Protein AF-A0A1V3BVF9-F1 (afdb_monomer_lite)

Sequence (163 aa):
MIYAALLSGHWVGDHWAQTDHQATTKGERTRTGRQVCAAHVATLTLCQMVALALVVVSEGGFAPVQAALGLAVNAATHYWADRRRTLEGLAHLLGKHGYYTRGGAPHLDLAWHMGWMLPAALIISADLVPALALSGLCLVLLLLADQLSRLGWNEARRSTVRS

Foldseek 3Di:
DLLVLLVQLQCCLPPPVDDPCLVVQCQDPDPRVLVSLLVSLVSSLVSSVVSVVVCCVVPNDFDVVLLVLLSVLLSVQLSQVSNVLLLLLLCLLVVNNVVCVVPCVVVSSVVSSSVSSVLSSVSRVDDPVVNVVSSVVSVVVSVVSSVSSVVSVVVVVVVVVVD

Radius of gyration: 16.75 Å; chains: 1; bounding box: 49×28×47 Å

Organism: NCBI:txid501010

Secondary structure (DSSP, 8-state):
-HHHHHHHHHHHIIIIIS-HHHHHHTT-SSHHHHHHHHHHHHHHHHHHHHHHHHHHHHH----HHHHHHHHHHHHHHHHHHHTSHHHHHHHHHTT-HHHIIIIIHHHHHHHHHHHHHHHHHHHHHS-HHHHHHHHHHHHHHHHHHHHHHHHHHHHHHHHHHH-

pLDDT: mean 96.84, std 4.98, range [60.5, 98.88]

Structure (mmCIF, N/CA/C/O backbone):
data_AF-A0A1V3BVF9-F1
#
_entry.id   AF-A0A1V3BVF9-F1
#
loop_
_atom_site.group_PDB
_atom_site.id
_atom_site.type_symbol
_atom_site.label_atom_id
_atom_site.label_alt_id
_atom_site.label_comp_id
_atom_site.label_asym_id
_atom_site.label_entity_id
_atom_site.label_seq_id
_atom_site.pdbx_PDB_ins_code
_atom_site.Cartn_x
_atom_site.Cartn_y
_atom_site.Cartn_z
_atom_site.occupancy
_atom_site.B_iso_or_equiv
_atom_site.auth_seq_id
_atom_site.auth_comp_id
_atom_site.auth_asym_id
_atom_site.auth_atom_id
_atom_site.pdbx_PDB_model_num
ATOM 1 N N . MET A 1 1 ? 10.048 -13.035 -10.451 1.00 91.75 1 MET A N 1
ATOM 2 C CA . MET A 1 1 ? 10.618 -12.505 -9.192 1.00 91.75 1 MET A CA 1
ATOM 3 C C . MET A 1 1 ? 9.974 -11.218 -8.666 1.00 91.75 1 MET A C 1
ATOM 5 O O . MET A 1 1 ? 10.166 -10.905 -7.498 1.00 91.75 1 MET A O 1
ATOM 9 N N . ILE A 1 2 ? 9.136 -10.518 -9.442 1.00 97.88 2 ILE A N 1
ATOM 10 C CA . ILE A 1 2 ? 8.507 -9.244 -9.032 1.00 97.88 2 ILE A CA 1
ATOM 11 C C . ILE A 1 2 ? 7.738 -9.335 -7.701 1.00 97.88 2 ILE A C 1
ATOM 13 O O . ILE A 1 2 ? 7.994 -8.532 -6.812 1.00 97.88 2 ILE A O 1
ATOM 17 N N . TYR A 1 3 ? 6.848 -10.320 -7.511 1.00 98.38 3 TYR A N 1
ATOM 18 C CA . TYR A 1 3 ? 6.115 -10.465 -6.240 1.00 98.38 3 TYR A CA 1
ATOM 19 C C . TYR A 1 3 ? 7.053 -10.684 -5.044 1.00 98.38 3 TYR A C 1
ATOM 21 O O . TYR A 1 3 ? 6.872 -10.066 -4.000 1.00 98.38 3 TYR A O 1
ATOM 29 N N . ALA A 1 4 ? 8.082 -11.523 -5.208 1.00 98.31 4 ALA A N 1
ATOM 30 C CA . ALA A 1 4 ? 9.077 -11.756 -4.166 1.00 98.31 4 ALA A CA 1
ATOM 31 C C . ALA A 1 4 ? 9.843 -10.467 -3.831 1.00 98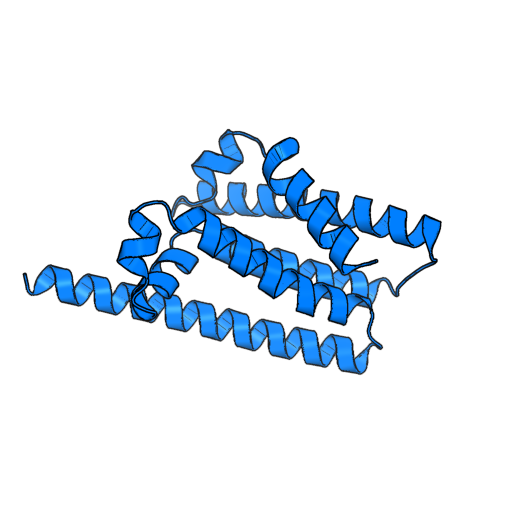.31 4 ALA A C 1
ATOM 33 O O . ALA A 1 4 ? 10.013 -10.159 -2.659 1.00 98.31 4 ALA A O 1
ATOM 34 N N . ALA A 1 5 ? 10.218 -9.669 -4.835 1.00 98.44 5 ALA A N 1
ATOM 35 C CA . ALA A 1 5 ? 10.853 -8.370 -4.626 1.00 98.44 5 ALA A CA 1
ATOM 36 C C . ALA A 1 5 ? 9.933 -7.371 -3.907 1.00 98.44 5 ALA A C 1
ATOM 38 O O . ALA A 1 5 ? 10.369 -6.721 -2.957 1.00 98.44 5 ALA A O 1
ATOM 39 N N . LEU A 1 6 ? 8.656 -7.282 -4.300 1.00 98.75 6 LEU A N 1
ATOM 40 C CA . LEU A 1 6 ? 7.668 -6.451 -3.605 1.00 98.75 6 LEU A CA 1
ATOM 41 C C . LEU A 1 6 ? 7.498 -6.885 -2.145 1.00 98.75 6 LEU A C 1
ATOM 43 O O . LEU A 1 6 ? 7.477 -6.025 -1.265 1.00 98.75 6 LEU A O 1
ATOM 47 N N . LEU A 1 7 ? 7.430 -8.194 -1.888 1.00 98.56 7 LEU A N 1
ATOM 48 C CA . LEU A 1 7 ? 7.298 -8.767 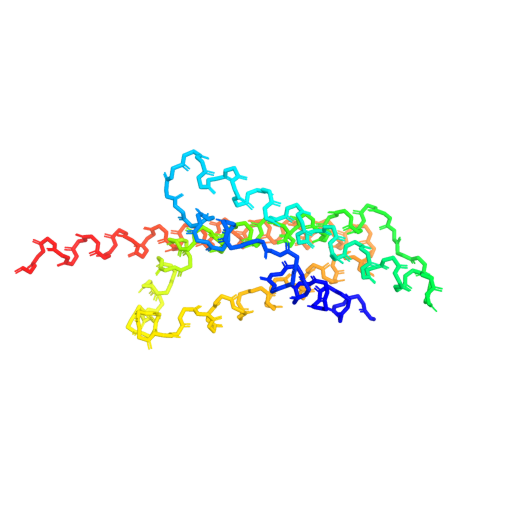-0.549 1.00 98.56 7 LEU A CA 1
ATOM 49 C C . LEU A 1 7 ? 8.546 -8.511 0.304 1.00 98.56 7 LEU A C 1
ATOM 51 O O . LEU A 1 7 ? 8.429 -8.065 1.442 1.00 98.56 7 LEU A O 1
ATOM 55 N N . SER A 1 8 ? 9.745 -8.742 -0.230 1.00 98.56 8 SER A N 1
ATOM 56 C CA . SER A 1 8 ? 10.999 -8.448 0.470 1.00 98.56 8 SER A CA 1
ATOM 57 C C . SER A 1 8 ? 11.133 -6.955 0.772 1.00 98.56 8 SER A C 1
ATOM 59 O O . SER A 1 8 ? 11.428 -6.586 1.907 1.00 98.56 8 SER A O 1
ATOM 61 N N . GLY A 1 9 ? 10.856 -6.095 -0.212 1.00 98.69 9 GLY A N 1
ATOM 62 C CA . GLY A 1 9 ? 10.852 -4.643 -0.036 1.00 98.69 9 GLY A CA 1
ATOM 63 C C . GLY A 1 9 ? 9.824 -4.182 0.998 1.00 98.69 9 GLY A C 1
ATOM 64 O O . GLY A 1 9 ? 10.128 -3.300 1.794 1.00 98.69 9 GLY A O 1
ATOM 65 N N . HIS A 1 10 ? 8.652 -4.820 1.047 1.00 98.56 10 HIS A N 1
ATOM 66 C CA . HIS A 1 10 ? 7.632 -4.570 2.063 1.00 98.56 10 HIS A CA 1
ATOM 67 C C . HIS A 1 10 ? 8.139 -4.895 3.472 1.00 98.56 10 HIS A C 1
ATOM 69 O O . HIS A 1 10 ? 8.064 -4.049 4.355 1.00 98.56 10 HIS A O 1
ATOM 75 N N . TRP A 1 11 ? 8.696 -6.092 3.694 1.00 98.38 11 TRP A N 1
ATOM 76 C CA . TRP A 1 11 ? 9.225 -6.482 5.009 1.00 98.38 11 TRP A CA 1
ATOM 77 C C . TRP A 1 11 ? 10.350 -5.560 5.486 1.00 98.38 11 TRP A C 1
ATOM 79 O O . TRP A 1 11 ? 10.376 -5.168 6.652 1.00 98.38 11 TRP A O 1
ATOM 89 N N . VAL A 1 12 ? 11.264 -5.179 4.591 1.00 98.56 12 VAL A N 1
ATOM 90 C CA . VAL A 1 12 ? 12.312 -4.201 4.915 1.00 98.56 12 VAL A CA 1
ATOM 91 C C . VAL A 1 12 ? 11.695 -2.836 5.226 1.00 98.56 12 VAL A C 1
ATOM 93 O O . VAL A 1 12 ? 12.064 -2.219 6.224 1.00 98.56 12 VAL A O 1
ATOM 96 N N . GLY A 1 13 ? 10.732 -2.390 4.420 1.00 98.25 13 GLY A N 1
ATOM 97 C CA . GLY A 1 13 ? 10.033 -1.121 4.593 1.00 98.25 13 GLY A CA 1
ATOM 98 C C . GLY A 1 13 ? 9.316 -1.004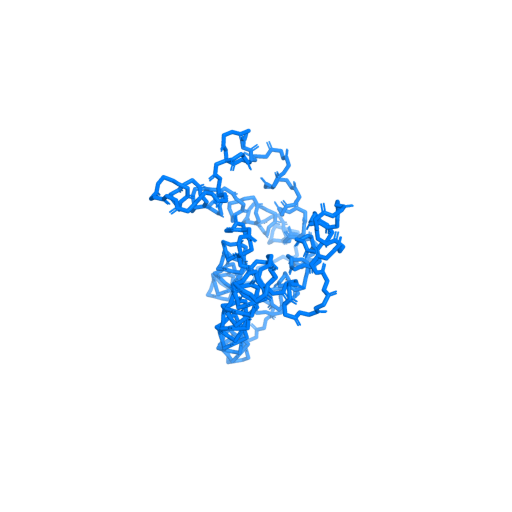 5.936 1.00 98.25 13 GLY A C 1
ATOM 99 O O . GLY A 1 13 ? 9.546 -0.040 6.656 1.00 98.25 13 GLY A O 1
ATOM 100 N N . ASP A 1 14 ? 8.505 -1.996 6.301 1.00 97.06 14 ASP A N 1
ATOM 101 C CA . ASP A 1 14 ? 7.642 -1.959 7.490 1.00 97.06 14 ASP A CA 1
ATOM 102 C C . ASP A 1 14 ? 8.367 -2.245 8.810 1.00 97.06 14 ASP A C 1
ATOM 104 O O . ASP A 1 14 ? 7.914 -1.793 9.864 1.00 97.06 14 ASP A O 1
ATOM 108 N N . HIS A 1 15 ? 9.480 -2.984 8.776 1.00 96.00 15 HIS A N 1
ATOM 109 C CA . HIS A 1 15 ? 10.143 -3.440 10.003 1.00 96.00 15 HIS A CA 1
ATOM 110 C C . HIS A 1 15 ? 11.535 -2.859 10.232 1.00 96.00 15 HIS A C 1
ATOM 112 O O . HIS A 1 15 ? 11.919 -2.681 11.384 1.00 96.00 15 HIS A O 1
ATOM 118 N N . TRP A 1 16 ? 12.294 -2.572 9.172 1.00 98.12 16 TRP A N 1
ATOM 119 C CA . TRP A 1 16 ? 13.667 -2.071 9.301 1.00 98.12 16 TRP A CA 1
ATOM 120 C C . TRP A 1 16 ? 13.782 -0.586 8.969 1.00 98.12 16 TRP A C 1
ATOM 122 O O . TRP A 1 16 ? 14.471 0.146 9.673 1.00 98.12 16 TRP A O 1
ATOM 132 N N . ALA A 1 17 ? 13.125 -0.139 7.899 1.00 98.38 17 ALA A N 1
ATOM 133 C CA . ALA A 1 17 ? 13.183 1.252 7.457 1.00 98.38 17 ALA A CA 1
ATOM 134 C C . ALA A 1 17 ? 12.143 2.142 8.158 1.00 98.38 17 ALA A C 1
ATOM 136 O O . ALA A 1 17 ? 12.361 3.347 8.304 1.00 98.38 17 ALA A O 1
ATOM 137 N N . GLN A 1 18 ? 11.019 1.566 8.593 1.00 97.75 18 GLN A N 1
ATOM 138 C CA . GLN A 1 18 ? 9.997 2.265 9.361 1.00 97.75 18 GLN A CA 1
ATOM 139 C C . GLN A 1 18 ? 10.547 2.689 10.727 1.00 97.75 18 GLN A C 1
ATOM 141 O O . GLN A 1 18 ? 11.065 1.886 11.499 1.00 97.75 18 GLN A O 1
ATOM 146 N N . THR A 1 19 ? 10.366 3.961 11.059 1.00 97.94 19 THR A N 1
ATOM 147 C CA . THR A 1 19 ? 10.701 4.500 12.383 1.00 97.94 19 THR A CA 1
ATOM 148 C C . THR A 1 19 ? 9.611 4.194 13.412 1.00 97.94 19 THR A C 1
ATOM 150 O O . THR A 1 19 ? 8.435 4.041 13.072 1.00 97.94 19 THR A O 1
ATOM 153 N N . ASP A 1 20 ? 9.967 4.205 14.698 1.00 97.56 20 ASP A N 1
ATOM 154 C CA . ASP A 1 20 ? 8.988 4.066 15.786 1.00 97.56 20 ASP A CA 1
ATOM 155 C C . ASP A 1 20 ? 7.902 5.161 15.744 1.00 97.56 20 ASP A C 1
ATOM 157 O O . ASP A 1 20 ? 6.710 4.883 15.889 1.00 97.56 20 ASP A O 1
ATOM 161 N N . HIS A 1 21 ? 8.284 6.401 15.416 1.00 97.62 21 HIS A N 1
ATOM 162 C CA . HIS A 1 21 ? 7.329 7.497 15.239 1.00 97.62 21 HIS A CA 1
ATOM 163 C C . HIS A 1 21 ? 6.306 7.200 14.130 1.00 97.62 21 HIS A C 1
ATOM 165 O O . HIS A 1 21 ? 5.106 7.424 14.312 1.00 97.62 21 HIS A O 1
ATOM 171 N N . GLN A 1 22 ? 6.753 6.651 12.994 1.00 97.44 22 GLN A N 1
ATOM 172 C CA . GLN A 1 22 ? 5.847 6.203 11.934 1.00 97.44 22 GLN A CA 1
ATOM 173 C C . GLN A 1 22 ? 4.930 5.082 12.421 1.00 97.44 22 GLN A C 1
ATOM 175 O O . GLN A 1 22 ? 3.717 5.164 12.221 1.00 97.44 22 GLN A O 1
ATOM 180 N N . ALA A 1 23 ? 5.484 4.082 13.109 1.00 96.44 23 ALA A N 1
ATOM 181 C CA . ALA A 1 23 ? 4.748 2.931 13.624 1.00 96.44 23 ALA A CA 1
ATOM 182 C C . ALA A 1 23 ? 3.595 3.328 14.551 1.00 96.44 23 ALA A C 1
ATOM 184 O O . ALA A 1 23 ? 2.492 2.784 14.464 1.00 96.44 23 ALA A O 1
ATOM 185 N N . THR A 1 24 ? 3.841 4.281 15.442 1.00 97.19 24 THR A N 1
ATOM 186 C CA . THR A 1 24 ? 2.888 4.693 16.476 1.00 97.19 24 THR A CA 1
ATOM 187 C C . THR A 1 24 ? 1.880 5.722 15.963 1.00 97.19 24 THR A C 1
ATOM 189 O O . THR A 1 24 ? 0.703 5.648 16.315 1.00 97.19 24 THR A O 1
ATOM 192 N N . THR A 1 25 ? 2.292 6.610 15.051 1.00 98.06 25 THR A N 1
ATOM 193 C CA . THR A 1 25 ? 1.498 7.790 14.656 1.00 98.06 25 THR A CA 1
ATOM 194 C C . THR A 1 25 ? 0.703 7.590 13.359 1.00 98.06 25 THR A C 1
ATOM 196 O O . THR A 1 25 ? -0.341 8.222 13.164 1.00 98.06 25 THR A O 1
ATOM 199 N N . LYS A 1 26 ? 1.132 6.701 12.443 1.00 97.06 26 LYS A N 1
ATOM 200 C CA . LYS A 1 26 ? 0.516 6.579 11.101 1.00 97.06 26 LYS A CA 1
ATOM 201 C C . LYS A 1 26 ? -0.985 6.269 11.125 1.00 97.06 26 LYS A C 1
ATOM 203 O O . LYS A 1 26 ? -1.702 6.711 10.233 1.00 97.06 26 LYS A O 1
ATOM 208 N N . GLY A 1 27 ? -1.493 5.612 12.168 1.00 97.00 27 GLY A N 1
ATOM 209 C CA . GLY A 1 27 ? -2.919 5.294 12.314 1.00 97.00 27 GLY A CA 1
ATOM 210 C C . GLY A 1 27 ? -3.815 6.443 12.806 1.00 97.00 27 GLY A C 1
ATOM 211 O O . GLY A 1 27 ? -5.040 6.357 12.692 1.00 97.00 27 GLY A O 1
ATOM 212 N N . GLU A 1 28 ? -3.258 7.533 13.342 1.00 97.62 28 GLU A N 1
ATOM 213 C CA . GLU A 1 28 ? -4.040 8.579 14.017 1.00 97.62 28 GLU A CA 1
ATOM 214 C C . GLU A 1 28 ? -4.973 9.353 13.083 1.00 97.62 28 GLU A C 1
ATOM 216 O O . GLU A 1 28 ? -4.570 9.780 12.005 1.00 97.62 28 GLU A O 1
ATOM 221 N N . ARG A 1 29 ? -6.195 9.681 13.523 1.00 95.88 29 ARG A N 1
ATOM 222 C CA . ARG A 1 29 ? -7.201 10.420 12.723 1.00 95.88 29 ARG A CA 1
ATOM 223 C C . ARG A 1 29 ? -6.904 11.926 12.551 1.00 95.88 29 ARG A C 1
ATOM 225 O O . ARG A 1 29 ? -7.794 12.700 12.209 1.00 95.88 29 ARG A O 1
ATOM 232 N N . THR A 1 30 ? -5.659 12.341 12.749 1.00 97.69 30 THR A N 1
ATOM 233 C CA . THR A 1 30 ? -5.181 13.727 12.678 1.00 97.69 30 THR A CA 1
ATOM 234 C C . THR A 1 30 ? -4.590 14.049 11.297 1.00 97.69 30 THR A C 1
ATOM 236 O O . THR A 1 30 ? -4.385 13.167 10.457 1.00 97.69 30 THR A O 1
ATOM 239 N N . ARG A 1 31 ? -4.331 15.337 11.015 1.00 97.69 31 ARG A N 1
ATOM 240 C CA . ARG A 1 31 ? -3.563 15.741 9.819 1.00 97.69 31 ARG A CA 1
ATOM 241 C C . ARG A 1 31 ? -2.138 15.191 9.882 1.00 97.69 31 ARG A C 1
ATOM 243 O O . ARG A 1 31 ? -1.663 14.668 8.879 1.00 97.69 31 ARG A O 1
ATOM 250 N N . THR A 1 32 ? -1.525 15.249 11.061 1.00 97.94 32 THR A N 1
ATOM 251 C CA . THR A 1 32 ? -0.198 14.695 11.342 1.00 97.94 32 THR A CA 1
ATOM 252 C C . THR A 1 32 ? -0.150 13.205 11.033 1.00 97.94 32 THR A C 1
ATOM 254 O O . THR A 1 32 ? 0.662 12.789 10.214 1.00 97.94 32 THR A O 1
ATOM 257 N N . GLY A 1 33 ? -1.094 12.409 11.547 1.00 98.19 33 GLY A N 1
ATOM 258 C CA . GLY A 1 33 ? -1.160 10.977 11.252 1.00 98.19 33 GLY A CA 1
ATOM 259 C C . GLY A 1 33 ? -1.254 10.674 9.755 1.00 98.19 33 GLY A C 1
ATOM 260 O O . GLY A 1 33 ? -0.629 9.728 9.278 1.00 98.19 33 GLY A O 1
ATOM 261 N N . ARG A 1 34 ? -1.985 11.491 8.979 1.00 98.25 34 ARG A N 1
ATOM 262 C CA . ARG A 1 34 ? -2.051 11.361 7.508 1.00 98.25 34 ARG A CA 1
ATOM 263 C C . ARG A 1 34 ? -0.720 11.644 6.823 1.00 98.25 34 ARG A C 1
ATOM 265 O O . ARG A 1 34 ? -0.386 10.928 5.883 1.00 98.25 34 ARG A O 1
ATOM 272 N N . GLN A 1 35 ? 0.009 12.659 7.277 1.00 98.62 35 GLN A N 1
ATOM 273 C CA . GLN A 1 35 ? 1.331 13.007 6.750 1.00 98.62 35 GLN A CA 1
ATOM 274 C C . GLN A 1 35 ? 2.364 11.934 7.096 1.00 98.62 35 GLN A C 1
ATOM 276 O O . GLN A 1 35 ? 3.100 11.498 6.218 1.00 98.62 35 GLN A O 1
ATOM 281 N N . VAL A 1 36 ? 2.362 11.449 8.339 1.00 98.56 36 VAL A N 1
ATOM 282 C CA . VAL A 1 36 ? 3.265 10.384 8.792 1.00 98.56 36 VAL A CA 1
ATOM 283 C C . VAL A 1 36 ? 3.010 9.080 8.034 1.00 98.56 36 VAL A C 1
ATOM 285 O O . VAL A 1 36 ? 3.951 8.425 7.602 1.00 98.56 36 VAL A O 1
ATOM 288 N N . CYS A 1 37 ? 1.745 8.732 7.796 1.00 98.62 37 CYS A N 1
ATOM 289 C CA . CYS A 1 37 ? 1.386 7.578 6.973 1.00 98.62 37 CYS A CA 1
ATOM 290 C C . CYS A 1 37 ? 1.839 7.738 5.513 1.00 98.62 37 CYS A C 1
ATOM 292 O O . CYS A 1 37 ? 2.355 6.793 4.930 1.00 98.62 37 CYS A O 1
ATOM 294 N N . ALA A 1 38 ? 1.720 8.936 4.930 1.00 98.62 38 ALA A N 1
ATOM 295 C CA . ALA A 1 38 ? 2.219 9.188 3.578 1.00 98.62 38 ALA A CA 1
ATOM 296 C C . ALA A 1 38 ? 3.752 9.074 3.507 1.00 98.62 38 ALA A C 1
ATOM 298 O O . ALA A 1 38 ? 4.276 8.472 2.575 1.00 98.62 38 ALA A O 1
ATOM 299 N N . ALA A 1 39 ? 4.463 9.595 4.512 1.00 98.56 39 ALA A N 1
ATOM 300 C CA . ALA A 1 39 ? 5.913 9.454 4.621 1.00 98.56 39 ALA A CA 1
ATOM 301 C C . ALA A 1 39 ? 6.332 7.983 4.767 1.00 98.56 39 ALA A C 1
ATOM 303 O O . ALA A 1 39 ? 7.274 7.551 4.114 1.00 98.56 39 ALA A O 1
ATOM 304 N N . HIS A 1 40 ? 5.606 7.204 5.575 1.00 98.56 40 HIS A N 1
ATOM 305 C CA . HIS A 1 40 ? 5.817 5.759 5.698 1.00 98.56 40 HIS A CA 1
ATOM 306 C C . HIS A 1 40 ? 5.669 5.043 4.354 1.00 98.56 40 HIS A C 1
ATOM 308 O O . HIS A 1 40 ? 6.569 4.328 3.923 1.00 98.56 40 HIS A O 1
ATOM 314 N N . VAL A 1 41 ? 4.565 5.292 3.649 1.00 98.75 41 VAL A N 1
ATOM 315 C CA . VAL A 1 41 ? 4.305 4.679 2.340 1.00 98.75 41 VAL A CA 1
ATOM 316 C C . VAL A 1 41 ? 5.359 5.086 1.308 1.00 98.75 41 VAL A C 1
ATOM 318 O O . VAL A 1 41 ? 5.736 4.263 0.475 1.00 98.75 41 VAL A O 1
ATOM 321 N N . ALA A 1 42 ? 5.888 6.311 1.371 1.00 98.69 42 ALA A N 1
ATOM 322 C CA . ALA A 1 42 ? 7.006 6.728 0.526 1.00 98.69 42 ALA A CA 1
ATOM 323 C C . ALA A 1 42 ? 8.284 5.921 0.825 1.00 98.69 42 ALA A C 1
ATOM 325 O O . ALA A 1 42 ? 8.917 5.428 -0.108 1.00 98.69 42 ALA A O 1
ATOM 326 N N . THR A 1 43 ? 8.629 5.723 2.105 1.00 98.38 43 THR A N 1
ATOM 327 C CA . THR A 1 43 ? 9.755 4.867 2.521 1.00 98.38 43 THR A CA 1
ATOM 328 C C . THR A 1 43 ? 9.569 3.424 2.051 1.00 98.38 43 THR A C 1
ATOM 330 O O . THR A 1 43 ? 10.470 2.863 1.430 1.00 98.38 43 THR A O 1
ATOM 333 N N . LEU A 1 44 ? 8.390 2.837 2.274 1.00 98.50 44 LEU A N 1
ATOM 334 C CA . LEU A 1 44 ? 8.044 1.492 1.806 1.00 98.50 44 LEU A CA 1
ATOM 335 C C . LEU A 1 44 ? 8.196 1.369 0.282 1.00 98.50 44 LEU A C 1
ATOM 337 O O . LEU A 1 44 ? 8.833 0.437 -0.210 1.00 98.50 44 LEU A O 1
ATOM 341 N N . THR A 1 45 ? 7.644 2.330 -0.463 1.00 98.75 45 THR A N 1
ATOM 342 C CA . THR A 1 45 ? 7.715 2.350 -1.930 1.00 98.75 45 THR A CA 1
ATOM 343 C C . THR A 1 45 ? 9.167 2.411 -2.395 1.00 98.75 45 THR A C 1
ATOM 345 O O . THR A 1 45 ? 9.538 1.690 -3.318 1.00 98.75 45 THR A O 1
ATOM 348 N N . LEU A 1 46 ? 10.020 3.198 -1.727 1.00 98.75 46 LEU A N 1
ATOM 349 C CA . LEU A 1 46 ? 11.452 3.248 -2.025 1.00 98.75 46 LEU A CA 1
ATOM 350 C C . LEU A 1 46 ? 12.138 1.895 -1.775 1.00 98.75 46 LEU A C 1
ATOM 352 O O . LEU A 1 46 ? 12.900 1.439 -2.626 1.00 98.75 46 LEU A O 1
ATOM 356 N N . CYS A 1 47 ? 11.842 1.216 -0.662 1.00 98.81 47 CYS A N 1
ATOM 357 C CA . CYS A 1 47 ? 12.364 -0.129 -0.398 1.00 98.81 47 CYS A CA 1
ATOM 358 C C . CYS A 1 47 ? 11.949 -1.129 -1.490 1.00 98.81 47 CYS A C 1
ATOM 360 O O . CYS A 1 47 ? 12.772 -1.920 -1.954 1.00 98.81 47 CYS A O 1
ATOM 362 N N . GLN A 1 48 ? 10.698 -1.066 -1.954 1.00 98.69 48 GLN A N 1
ATOM 363 C CA . GLN A 1 48 ? 10.216 -1.898 -3.059 1.00 98.69 48 GLN A CA 1
ATOM 364 C C . GLN A 1 48 ? 10.867 -1.532 -4.396 1.00 98.69 48 GLN A C 1
ATOM 366 O O . GLN A 1 48 ? 11.225 -2.430 -5.152 1.00 98.69 48 GLN A O 1
ATOM 371 N N . MET A 1 49 ? 11.087 -0.245 -4.681 1.00 98.62 49 MET A N 1
ATOM 372 C CA . MET A 1 49 ? 11.816 0.199 -5.875 1.00 98.62 49 MET A CA 1
ATOM 373 C C . MET A 1 49 ? 13.252 -0.328 -5.894 1.00 98.62 49 MET A C 1
ATOM 375 O O . MET A 1 49 ? 13.707 -0.787 -6.937 1.00 98.62 49 MET A O 1
ATOM 379 N N . VAL A 1 50 ? 13.953 -0.313 -4.755 1.00 98.69 50 VAL A N 1
ATOM 380 C CA . VAL A 1 50 ? 15.303 -0.890 -4.642 1.00 98.69 50 VAL A CA 1
ATOM 381 C C . VAL A 1 50 ? 15.271 -2.397 -4.903 1.00 98.69 50 VAL A C 1
ATOM 383 O O . VAL A 1 50 ? 16.067 -2.893 -5.696 1.00 98.69 50 VAL A O 1
ATOM 386 N N . ALA A 1 51 ? 14.326 -3.129 -4.306 1.00 98.50 51 ALA A N 1
ATOM 387 C CA . ALA A 1 51 ? 14.186 -4.568 -4.542 1.00 98.50 51 ALA A CA 1
ATOM 388 C C . ALA A 1 51 ? 13.860 -4.890 -6.013 1.00 98.50 51 ALA A C 1
ATOM 390 O O . ALA A 1 51 ? 14.424 -5.815 -6.593 1.00 98.50 51 ALA A O 1
ATOM 391 N N . LEU A 1 52 ? 12.987 -4.101 -6.641 1.00 98.44 52 LEU A N 1
ATOM 392 C CA . LEU A 1 52 ? 12.666 -4.214 -8.061 1.00 98.44 52 LEU A CA 1
ATOM 393 C C . LEU A 1 52 ? 13.865 -3.874 -8.956 1.00 98.44 52 LEU A C 1
ATOM 395 O O . LEU A 1 52 ? 14.067 -4.541 -9.965 1.00 98.44 52 LEU A O 1
ATOM 399 N N . ALA A 1 53 ? 14.689 -2.891 -8.589 1.00 98.25 53 ALA A N 1
ATOM 400 C CA . ALA A 1 53 ? 15.911 -2.570 -9.322 1.00 98.25 53 ALA A CA 1
ATOM 401 C C . ALA A 1 53 ? 16.907 -3.741 -9.314 1.00 98.25 53 ALA A C 1
ATOM 403 O O . ALA A 1 53 ? 17.540 -4.003 -10.334 1.00 98.25 53 ALA A O 1
ATOM 404 N N . LEU A 1 54 ? 16.999 -4.496 -8.212 1.00 98.12 54 LEU A N 1
ATOM 405 C CA . LEU A 1 54 ? 17.801 -5.724 -8.169 1.00 98.12 54 LEU A CA 1
ATOM 406 C C . LEU A 1 54 ? 17.276 -6.785 -9.145 1.00 98.12 54 LEU A C 1
ATOM 408 O O . LEU A 1 54 ? 18.080 -7.412 -9.828 1.00 98.12 54 LEU A O 1
ATOM 412 N N . VAL A 1 55 ? 15.950 -6.930 -9.271 1.00 97.88 55 VAL A N 1
ATOM 413 C CA . VAL A 1 55 ? 15.340 -7.800 -10.296 1.00 97.88 55 VAL A CA 1
ATOM 414 C C . VAL A 1 55 ? 15.692 -7.317 -11.703 1.00 97.88 55 VAL A C 1
ATOM 416 O O . VAL A 1 55 ? 16.032 -8.131 -12.554 1.00 97.88 55 VAL A O 1
ATOM 419 N N . VAL A 1 56 ? 15.677 -6.001 -11.950 1.00 97.62 56 VAL A N 1
ATOM 420 C CA . VAL A 1 56 ? 16.077 -5.444 -13.254 1.00 97.62 56 VAL A CA 1
ATOM 421 C C . VAL A 1 56 ? 17.522 -5.791 -13.597 1.00 97.62 56 VAL A C 1
ATOM 423 O O . VAL A 1 56 ? 17.820 -6.148 -14.735 1.00 97.62 56 VAL A O 1
ATOM 426 N N . VAL A 1 57 ? 18.416 -5.715 -12.613 1.00 97.62 57 VAL A N 1
ATOM 427 C CA . VAL A 1 57 ? 19.827 -6.074 -12.782 1.00 97.62 57 VAL A CA 1
ATOM 428 C C . VAL A 1 57 ? 20.008 -7.581 -13.013 1.00 97.62 57 VAL A C 1
ATOM 430 O O . VAL A 1 57 ? 20.888 -7.957 -13.784 1.00 97.62 57 VAL A O 1
ATOM 433 N N . SER A 1 58 ? 19.202 -8.446 -12.384 1.00 97.31 58 SER A N 1
ATOM 434 C CA . SER A 1 58 ? 19.360 -9.907 -12.478 1.00 97.31 58 SER A CA 1
ATOM 435 C C . SER A 1 58 ? 18.655 -10.555 -13.673 1.00 97.31 58 SER A C 1
ATOM 437 O O . SER A 1 58 ? 19.167 -11.522 -14.229 1.00 97.31 58 SER A O 1
ATOM 439 N N . GLU A 1 59 ? 17.474 -10.063 -14.046 1.00 95.31 59 GLU A N 1
ATOM 440 C CA . GLU A 1 59 ? 16.560 -10.701 -15.011 1.00 95.31 59 GLU A CA 1
ATOM 441 C C . GLU A 1 59 ? 16.234 -9.813 -16.219 1.00 95.31 59 GLU A C 1
ATOM 443 O O . GLU A 1 59 ? 15.615 -10.278 -17.176 1.00 95.31 59 GLU A O 1
ATOM 448 N N . GLY A 1 60 ? 16.659 -8.548 -16.202 1.00 92.69 60 GLY A N 1
ATOM 449 C CA . GLY A 1 60 ? 16.291 -7.554 -17.204 1.00 92.69 60 GLY A CA 1
ATOM 450 C C . GLY A 1 60 ? 15.070 -6.720 -16.810 1.00 92.69 60 GLY A C 1
ATOM 451 O O . GLY A 1 60 ? 14.459 -6.887 -15.758 1.00 92.69 60 GLY A O 1
ATOM 452 N N . GLY A 1 61 ? 14.742 -5.743 -17.652 1.00 91.31 61 GLY A N 1
ATOM 453 C CA . GLY A 1 61 ? 13.759 -4.712 -17.329 1.00 91.31 61 GLY A CA 1
ATOM 454 C C . GLY A 1 61 ? 12.298 -5.141 -17.470 1.00 91.31 61 GLY A C 1
ATOM 455 O O . GLY A 1 61 ? 11.938 -5.967 -18.301 1.00 91.31 61 GLY A O 1
ATOM 456 N N . PHE A 1 62 ? 11.442 -4.465 -16.713 1.00 94.56 62 PHE A N 1
ATOM 457 C CA . PHE A 1 62 ? 10.016 -4.303 -17.000 1.00 94.56 62 PHE A CA 1
ATOM 458 C C . PHE A 1 62 ? 9.761 -2.849 -17.416 1.00 94.56 62 PHE A C 1
ATOM 460 O O . PHE A 1 62 ? 10.585 -1.958 -17.193 1.00 94.56 62 PHE A O 1
ATOM 467 N N . ALA A 1 63 ? 8.619 -2.589 -18.042 1.00 96.25 63 ALA A N 1
ATOM 468 C CA . ALA A 1 63 ? 8.315 -1.261 -18.549 1.00 96.25 63 ALA A CA 1
ATOM 469 C C . ALA A 1 63 ? 8.062 -0.252 -17.397 1.00 96.25 63 ALA A C 1
ATOM 471 O O . ALA A 1 63 ? 7.298 -0.551 -16.471 1.00 96.25 63 ALA A O 1
ATOM 472 N N . PRO A 1 64 ? 8.660 0.961 -17.434 1.00 96.81 64 PRO A N 1
ATOM 473 C CA . PRO A 1 64 ? 8.565 1.928 -16.333 1.00 96.81 64 PRO A CA 1
ATOM 474 C C . PRO A 1 64 ? 7.139 2.366 -15.988 1.00 96.81 64 PRO A C 1
ATOM 476 O O . PRO A 1 64 ? 6.833 2.615 -14.825 1.00 96.81 64 PRO A O 1
ATOM 479 N N . VAL A 1 65 ? 6.253 2.443 -16.986 1.00 98.19 65 VAL A N 1
ATOM 480 C CA . VAL A 1 65 ? 4.844 2.810 -16.777 1.00 98.19 65 VAL A CA 1
ATOM 481 C C . VAL A 1 65 ? 4.134 1.745 -15.941 1.00 98.19 65 VAL A C 1
ATOM 483 O O . VAL A 1 65 ? 3.460 2.075 -14.971 1.00 98.19 65 VAL A O 1
ATOM 486 N N . GLN A 1 66 ? 4.333 0.468 -16.257 1.00 98.50 66 GLN A N 1
ATOM 487 C CA . GLN A 1 66 ? 3.768 -0.650 -15.507 1.00 98.50 66 GLN A CA 1
ATOM 488 C C . GLN A 1 66 ? 4.350 -0.746 -14.095 1.00 98.50 66 GLN A C 1
ATOM 490 O O . GLN A 1 66 ? 3.599 -0.974 -13.147 1.00 98.50 66 GLN A O 1
ATOM 495 N N . ALA A 1 67 ? 5.654 -0.486 -13.936 1.00 98.44 67 ALA A N 1
ATOM 496 C CA . ALA A 1 67 ? 6.287 -0.351 -12.623 1.00 98.44 67 ALA A CA 1
ATOM 497 C C . ALA A 1 67 ? 5.597 0.726 -11.774 1.00 98.44 67 ALA A C 1
ATOM 499 O O . ALA A 1 67 ? 5.203 0.468 -10.637 1.00 98.44 67 ALA A O 1
ATOM 500 N N . ALA A 1 68 ? 5.398 1.916 -12.349 1.00 98.69 68 ALA A N 1
ATOM 501 C CA . ALA A 1 68 ? 4.740 3.028 -11.676 1.00 98.69 68 ALA A CA 1
ATOM 502 C C . ALA A 1 68 ? 3.280 2.710 -11.320 1.00 98.69 68 ALA A C 1
ATOM 504 O O . ALA A 1 68 ? 2.858 2.999 -10.203 1.00 98.69 68 ALA A O 1
ATOM 505 N N . LEU A 1 69 ? 2.520 2.077 -12.222 1.00 98.81 69 LEU A N 1
ATOM 506 C CA . LEU A 1 69 ? 1.134 1.668 -11.965 1.00 98.81 69 LEU A CA 1
ATOM 507 C C . LEU A 1 69 ? 1.038 0.645 -10.824 1.00 98.81 69 LEU A C 1
ATOM 509 O O . LEU A 1 69 ? 0.242 0.826 -9.904 1.00 98.81 69 LEU A O 1
ATOM 513 N N . GLY A 1 70 ? 1.867 -0.403 -10.849 1.00 98.81 70 GLY A N 1
ATOM 514 C CA . GLY A 1 70 ? 1.863 -1.434 -9.811 1.00 98.81 70 GLY A CA 1
ATOM 515 C C . GLY A 1 70 ? 2.275 -0.890 -8.443 1.00 98.81 70 GLY A C 1
ATOM 516 O O . GLY A 1 70 ? 1.607 -1.163 -7.445 1.00 98.81 70 GLY A O 1
ATOM 517 N N . LEU A 1 71 ? 3.322 -0.057 -8.395 1.00 98.81 71 LEU A N 1
ATOM 518 C CA . LEU A 1 71 ? 3.744 0.623 -7.167 1.00 98.81 71 LEU A CA 1
ATOM 519 C C . LEU A 1 71 ? 2.679 1.602 -6.660 1.00 98.81 71 LEU A C 1
ATOM 521 O O . LEU A 1 71 ? 2.450 1.662 -5.457 1.00 98.81 71 LEU A O 1
ATOM 525 N N . ALA A 1 72 ? 1.989 2.326 -7.546 1.00 98.88 72 ALA A N 1
ATOM 526 C CA . ALA A 1 72 ? 0.907 3.230 -7.160 1.00 98.88 72 ALA A CA 1
ATOM 527 C C . ALA A 1 72 ? -0.288 2.479 -6.554 1.00 98.88 72 ALA A C 1
ATOM 529 O O . ALA A 1 72 ? -0.827 2.918 -5.536 1.00 98.88 72 ALA A O 1
ATOM 530 N N . VAL A 1 73 ? -0.674 1.334 -7.135 1.00 98.88 73 VAL A N 1
ATOM 531 C CA . VAL A 1 73 ? -1.701 0.454 -6.555 1.00 98.88 73 VAL A CA 1
ATOM 532 C C . VAL A 1 73 ? -1.271 -0.009 -5.167 1.00 98.88 73 VAL A C 1
ATOM 534 O O . VAL A 1 73 ? -2.025 0.196 -4.217 1.00 98.88 73 VAL A O 1
ATOM 537 N N . ASN A 1 74 ? -0.052 -0.546 -5.031 1.00 98.81 74 ASN A N 1
ATOM 538 C CA . ASN A 1 74 ? 0.444 -1.029 -3.743 1.00 98.81 74 ASN A CA 1
ATOM 539 C C . ASN A 1 74 ? 0.512 0.094 -2.694 1.00 98.81 74 ASN A C 1
ATOM 541 O O . ASN A 1 74 ? 0.051 -0.075 -1.570 1.00 98.81 74 ASN A O 1
ATOM 545 N N . ALA A 1 75 ? 1.017 1.273 -3.064 1.00 98.88 75 ALA A N 1
ATOM 546 C CA . ALA A 1 75 ? 1.104 2.431 -2.178 1.00 98.88 75 ALA A CA 1
ATOM 547 C C . ALA A 1 75 ? -0.279 2.900 -1.697 1.00 98.88 75 ALA A C 1
ATOM 549 O O . ALA A 1 75 ? -0.460 3.191 -0.513 1.00 98.88 75 ALA A O 1
ATOM 550 N N . ALA A 1 76 ? -1.274 2.949 -2.588 1.00 98.88 76 ALA A N 1
ATOM 551 C CA . ALA A 1 76 ? -2.633 3.354 -2.237 1.00 98.88 76 ALA A CA 1
ATOM 552 C C . ALA A 1 76 ? -3.300 2.359 -1.275 1.00 98.88 76 ALA A C 1
ATOM 554 O O . ALA A 1 76 ? -3.930 2.767 -0.294 1.00 98.88 76 ALA A O 1
ATOM 555 N N . THR A 1 77 ? -3.145 1.058 -1.524 1.00 98.81 77 THR A N 1
ATOM 556 C CA . THR A 1 77 ? -3.733 -0.001 -0.693 1.00 98.81 77 THR A CA 1
ATOM 557 C C . THR A 1 77 ? -3.021 -0.123 0.650 1.00 98.81 77 THR A C 1
ATOM 559 O O . THR A 1 77 ? -3.683 -0.365 1.662 1.00 98.81 77 THR A O 1
ATOM 562 N N . HIS A 1 78 ? -1.705 0.116 0.683 1.00 98.75 78 HIS A N 1
ATOM 563 C CA . HIS A 1 78 ? -0.904 0.173 1.908 1.00 98.75 78 HIS A CA 1
ATOM 564 C C . HIS A 1 78 ? -1.309 1.365 2.768 1.00 98.75 78 HIS A C 1
ATOM 566 O O . HIS A 1 78 ? -1.657 1.194 3.934 1.00 98.75 78 HIS A O 1
ATOM 572 N N . TYR A 1 79 ? -1.369 2.564 2.168 1.00 98.81 79 TYR A N 1
ATOM 573 C CA . TYR A 1 79 ? -1.842 3.772 2.847 1.00 98.81 79 TYR A CA 1
ATOM 574 C C . TYR A 1 79 ? -3.220 3.542 3.453 1.00 98.81 79 TYR A C 1
ATOM 576 O O . TYR A 1 79 ? -3.453 3.906 4.605 1.00 98.81 79 TYR A O 1
ATOM 584 N N . TRP A 1 80 ? -4.129 2.930 2.684 1.00 98.75 80 TRP A N 1
ATOM 585 C CA . TRP A 1 80 ? -5.472 2.616 3.145 1.00 98.75 80 TRP A CA 1
ATOM 586 C C . TRP A 1 80 ? -5.440 1.737 4.392 1.00 98.75 80 TRP A C 1
ATOM 588 O O . TRP A 1 80 ? -6.056 2.136 5.374 1.00 98.75 80 TRP A O 1
ATOM 598 N N . ALA A 1 81 ? -4.716 0.615 4.413 1.00 98.44 81 ALA A N 1
ATOM 599 C CA . ALA A 1 81 ? -4.654 -0.270 5.583 1.00 98.44 81 ALA A CA 1
ATOM 600 C C . ALA A 1 81 ? -3.965 0.382 6.791 1.00 98.44 81 ALA A C 1
ATOM 602 O O . ALA A 1 81 ? -4.504 0.335 7.900 1.00 98.44 81 ALA A O 1
ATOM 603 N N . ASP A 1 82 ? -2.875 1.119 6.569 1.00 98.19 82 ASP A N 1
ATOM 604 C CA . ASP A 1 82 ? -2.112 1.801 7.621 1.00 98.19 82 ASP A CA 1
ATOM 605 C C . ASP A 1 82 ? -2.894 2.897 8.348 1.00 98.19 82 ASP A C 1
ATOM 607 O O . ASP A 1 82 ? -2.527 3.323 9.448 1.00 98.19 82 ASP A O 1
ATOM 611 N N . ARG A 1 83 ? -4.034 3.324 7.791 1.00 97.88 83 ARG A N 1
ATOM 612 C CA . ARG A 1 83 ? -4.990 4.163 8.521 1.00 97.88 83 ARG A CA 1
ATOM 613 C C . ARG A 1 83 ? -5.637 3.454 9.707 1.00 97.88 83 ARG A C 1
ATOM 615 O O . ARG A 1 83 ? -6.314 4.147 10.471 1.00 97.88 83 ARG A O 1
ATOM 622 N N . ARG A 1 84 ? -5.467 2.132 9.851 1.00 96.50 84 ARG A N 1
ATOM 623 C CA . ARG A 1 84 ? -5.971 1.203 10.887 1.00 96.50 84 ARG A CA 1
ATOM 624 C C . ARG A 1 84 ? -7.487 1.139 11.027 1.00 96.50 84 ARG A C 1
ATOM 626 O O . ARG A 1 84 ? -8.073 0.065 10.974 1.00 96.50 84 ARG A O 1
ATOM 633 N N . ARG A 1 85 ? -8.154 2.291 11.125 1.00 96.00 85 ARG A N 1
ATOM 634 C CA . ARG A 1 85 ? -9.618 2.413 11.177 1.00 96.00 85 ARG A CA 1
ATOM 635 C C . ARG A 1 85 ? -10.287 1.751 9.972 1.00 96.00 85 ARG A C 1
ATOM 637 O O . ARG A 1 85 ? -11.386 1.236 10.075 1.00 96.00 85 ARG A O 1
ATOM 644 N N . THR A 1 86 ? -9.660 1.833 8.813 1.00 97.81 86 THR A N 1
ATOM 645 C CA . THR A 1 86 ? -10.130 1.257 7.551 1.00 97.81 86 THR A CA 1
ATOM 646 C C . THR A 1 86 ? -10.214 -0.263 7.667 1.00 97.81 86 THR A C 1
ATOM 648 O O . THR A 1 86 ? -11.293 -0.839 7.520 1.00 97.81 86 THR A O 1
ATOM 651 N N . LEU A 1 87 ? -9.111 -0.899 8.052 1.00 97.50 87 LEU A N 1
ATOM 652 C CA . LEU A 1 87 ? -9.044 -2.337 8.255 1.00 97.50 87 LEU A CA 1
ATOM 653 C C . LEU A 1 87 ? -9.953 -2.799 9.404 1.00 97.50 87 LEU A C 1
ATOM 655 O O . LEU A 1 87 ? -10.669 -3.784 9.258 1.00 97.50 87 LEU A O 1
ATOM 659 N N . GLU A 1 88 ? -10.004 -2.052 10.507 1.00 97.44 88 GLU A N 1
ATOM 660 C CA . GLU A 1 88 ? -10.881 -2.339 11.647 1.00 97.44 88 GLU A CA 1
ATOM 661 C C . GLU A 1 88 ? -12.370 -2.294 11.274 1.00 97.44 88 GLU A C 1
ATOM 663 O O . GLU A 1 88 ? -13.131 -3.190 11.641 1.00 97.44 88 GLU A O 1
ATOM 668 N N . GLY A 1 89 ? -12.789 -1.281 10.508 1.00 97.88 89 GLY A N 1
ATO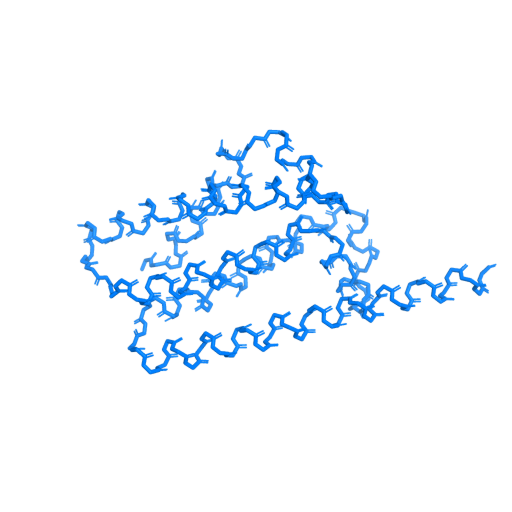M 669 C CA . GLY A 1 89 ? -14.166 -1.166 10.026 1.00 97.88 89 GLY A CA 1
ATOM 670 C C . GLY A 1 89 ? -14.541 -2.325 9.106 1.00 97.88 89 GLY A C 1
ATOM 671 O O . GLY A 1 89 ? -15.623 -2.897 9.231 1.00 97.88 89 GLY A O 1
ATOM 672 N N . LEU A 1 90 ? -13.620 -2.734 8.229 1.00 98.12 90 LEU A N 1
ATOM 673 C CA . LEU A 1 90 ? -13.824 -3.895 7.367 1.00 98.12 90 LEU A CA 1
ATOM 674 C C . LEU A 1 90 ? -13.888 -5.191 8.189 1.00 98.12 90 LEU A C 1
ATOM 676 O O . LEU A 1 90 ? -14.781 -6.007 7.980 1.00 98.12 90 LEU A O 1
ATOM 680 N N . ALA A 1 91 ? -13.003 -5.355 9.175 1.00 97.88 91 ALA A N 1
ATOM 681 C CA . ALA A 1 91 ? -13.040 -6.481 10.101 1.00 97.88 91 ALA A CA 1
ATOM 682 C C . ALA A 1 91 ? -14.366 -6.533 10.872 1.00 97.88 91 ALA A C 1
ATOM 684 O O . ALA A 1 91 ? -14.898 -7.620 11.085 1.00 97.88 91 ALA A O 1
ATOM 685 N N . HIS A 1 92 ? -14.932 -5.384 11.247 1.00 97.00 92 HIS A N 1
ATOM 686 C CA . HIS A 1 92 ? -16.248 -5.316 11.874 1.00 97.00 92 HIS A CA 1
ATOM 687 C C . HIS A 1 92 ? -17.361 -5.805 10.957 1.00 97.00 92 HIS A C 1
ATOM 689 O O . HIS A 1 92 ? -18.134 -6.673 11.359 1.00 97.00 92 HIS A O 1
ATOM 695 N N . LEU A 1 93 ? -17.414 -5.317 9.716 1.00 97.31 93 LEU A N 1
ATOM 696 C CA . LEU A 1 93 ? -18.421 -5.765 8.755 1.00 97.31 93 LEU A CA 1
ATOM 697 C C . LEU A 1 93 ? -18.331 -7.275 8.483 1.00 97.31 93 LEU A C 1
ATOM 699 O O . LEU A 1 93 ? -19.349 -7.946 8.360 1.00 97.31 93 LEU A O 1
ATOM 703 N N . LEU A 1 94 ? -17.114 -7.816 8.422 1.00 96.62 94 LEU A N 1
ATOM 704 C CA . LEU A 1 94 ? -16.864 -9.233 8.152 1.00 96.62 94 LEU A CA 1
ATOM 705 C C . LEU A 1 94 ? -17.036 -10.142 9.385 1.00 96.62 94 LEU A C 1
ATOM 707 O O . LEU A 1 94 ? -16.659 -11.311 9.329 1.00 96.62 94 LEU A O 1
ATOM 711 N N . GLY A 1 95 ? -17.532 -9.627 10.516 1.00 96.31 95 GLY A N 1
ATOM 712 C CA . GLY A 1 95 ? -17.693 -10.408 11.751 1.00 96.31 95 GLY A CA 1
ATOM 713 C C . GLY A 1 95 ? -16.370 -10.813 12.417 1.00 96.31 95 GLY A C 1
ATOM 714 O O . GLY A 1 95 ? -16.342 -11.671 13.294 1.00 96.31 95 GLY A O 1
ATOM 715 N N . LYS A 1 96 ? -15.253 -10.190 12.025 1.00 97.00 96 LYS A N 1
ATOM 716 C CA . LYS A 1 96 ? -13.898 -10.452 12.534 1.00 97.00 96 LYS A CA 1
ATOM 717 C C . LYS A 1 96 ? -13.428 -9.437 13.576 1.00 97.00 96 LYS A C 1
ATOM 719 O O . LYS A 1 96 ? -12.277 -9.515 13.998 1.00 97.00 96 LYS A O 1
ATOM 724 N N . HIS A 1 97 ? -14.280 -8.516 14.035 1.00 96.00 97 HIS A N 1
ATOM 725 C CA . HIS A 1 97 ? -13.873 -7.487 15.003 1.00 96.00 97 HIS A CA 1
ATOM 726 C C . HIS A 1 97 ? -13.278 -8.081 16.286 1.00 96.00 97 HIS A C 1
ATOM 728 O O . HIS A 1 97 ? -12.226 -7.642 16.732 1.00 96.00 97 HIS A O 1
ATOM 734 N N . GLY A 1 98 ? -13.889 -9.138 16.834 1.00 96.19 98 GLY A N 1
ATOM 735 C CA . GLY A 1 98 ? -13.357 -9.806 18.025 1.00 96.19 98 GLY A CA 1
ATOM 736 C C . GLY A 1 98 ? -11.983 -10.450 17.804 1.00 96.19 98 GLY A C 1
ATOM 737 O O . GLY A 1 98 ? -11.164 -10.463 18.713 1.00 96.19 98 GLY A O 1
ATOM 738 N N . TYR A 1 99 ? -11.705 -10.966 16.603 1.00 97.50 99 TYR A N 1
ATOM 739 C CA . TYR A 1 99 ? -10.365 -11.448 16.252 1.00 97.50 99 TYR A CA 1
ATOM 740 C C . TYR A 1 99 ? -9.383 -10.278 16.133 1.00 97.50 99 TYR A C 1
ATOM 742 O O . TYR A 1 99 ? -8.309 -10.321 16.724 1.00 97.50 99 TYR A O 1
ATOM 750 N N . TYR A 1 100 ? -9.784 -9.209 15.438 1.00 97.00 100 TYR A N 1
ATOM 751 C CA . TYR A 1 100 ? -8.987 -7.996 15.264 1.00 97.00 100 TYR A CA 1
ATOM 752 C C . TYR A 1 100 ? -8.532 -7.410 16.612 1.00 97.00 100 TYR A C 1
ATOM 754 O O . TYR A 1 100 ? -7.342 -7.163 16.797 1.00 97.00 100 TYR A O 1
ATOM 762 N N . THR A 1 101 ? -9.445 -7.263 17.580 1.00 96.19 101 THR A N 1
ATOM 763 C CA . THR A 1 101 ? -9.151 -6.652 18.890 1.00 96.19 101 THR A CA 1
ATOM 764 C C . THR A 1 101 ? -8.396 -7.565 19.856 1.00 96.19 101 THR A C 1
ATOM 766 O O . THR A 1 101 ? -7.722 -7.067 20.753 1.00 96.19 101 THR A O 1
ATOM 769 N N . ARG A 1 102 ? -8.437 -8.892 19.669 1.00 97.81 102 ARG A N 1
ATOM 770 C CA . ARG A 1 102 ? -7.716 -9.877 20.502 1.00 97.81 102 ARG A CA 1
ATOM 771 C C . ARG A 1 102 ? -6.352 -10.284 19.930 1.00 97.81 102 ARG A C 1
ATOM 773 O O . ARG A 1 102 ? -5.916 -11.415 20.116 1.00 97.81 102 ARG A O 1
ATOM 780 N N . GLY A 1 103 ? -5.689 -9.374 19.216 1.00 96.88 103 GLY A N 1
ATOM 781 C CA . GLY A 1 103 ? -4.345 -9.590 18.664 1.00 96.88 103 GLY A CA 1
ATOM 782 C C . GLY A 1 103 ? -4.305 -10.072 17.211 1.00 96.88 103 GLY A C 1
ATOM 783 O O . GLY A 1 103 ? -3.225 -10.260 16.667 1.00 96.88 103 GLY A O 1
ATOM 784 N N . GLY A 1 104 ? -5.453 -10.227 16.547 1.00 98.00 104 GLY A N 1
ATOM 785 C CA . GLY A 1 104 ? -5.527 -10.599 15.131 1.00 98.00 104 GLY A CA 1
ATOM 786 C C . GLY A 1 104 ? -5.238 -9.461 14.148 1.00 98.00 104 GLY A C 1
ATOM 787 O O . GLY A 1 104 ? -5.106 -9.716 12.951 1.00 98.00 104 GLY A O 1
ATOM 788 N N . ALA A 1 105 ? -5.145 -8.211 14.617 1.00 97.44 105 ALA A N 1
ATOM 789 C CA . ALA A 1 105 ? -4.932 -7.049 13.753 1.00 97.44 105 ALA A CA 1
ATOM 790 C C . ALA A 1 105 ? -3.677 -7.159 12.855 1.00 97.44 105 ALA A C 1
ATOM 792 O O . ALA A 1 105 ? -3.839 -6.981 11.649 1.00 97.44 105 ALA A O 1
ATOM 793 N N . PRO A 1 106 ? -2.477 -7.538 13.352 1.00 97.00 106 PRO A N 1
ATOM 794 C CA . PRO A 1 106 ? -1.293 -7.684 12.497 1.00 97.00 106 PRO A CA 1
ATOM 795 C C . PRO A 1 106 ? -1.442 -8.770 11.423 1.00 97.00 106 PRO A C 1
ATOM 797 O O . PRO A 1 106 ? -0.898 -8.641 10.333 1.00 97.00 106 PRO A O 1
ATOM 800 N N . HIS A 1 107 ? -2.203 -9.835 11.695 1.00 98.06 107 HIS A N 1
ATOM 801 C CA . HIS A 1 107 ? -2.444 -10.895 10.713 1.00 98.06 107 HIS A CA 1
ATOM 802 C C . HIS A 1 107 ? -3.382 -10.445 9.592 1.00 98.06 107 HIS A C 1
ATOM 804 O O . HIS A 1 107 ? -3.157 -10.787 8.434 1.00 98.06 107 HIS A O 1
ATOM 810 N N . LEU A 1 108 ? -4.429 -9.682 9.924 1.00 98.31 108 LEU A N 1
ATOM 811 C CA . LEU A 1 108 ? -5.318 -9.099 8.916 1.00 98.31 108 LEU A CA 1
ATOM 812 C C . LEU A 1 108 ? -4.600 -8.036 8.082 1.00 98.31 108 LEU A C 1
ATOM 814 O O . LEU A 1 108 ? -4.853 -7.948 6.884 1.00 98.31 108 LEU A O 1
ATOM 818 N N . ASP A 1 109 ? -3.708 -7.270 8.708 1.00 97.94 109 ASP A N 1
ATOM 819 C CA . ASP A 1 109 ? -2.878 -6.266 8.045 1.00 97.94 109 ASP A CA 1
ATOM 820 C C . ASP A 1 109 ? -1.909 -6.924 7.055 1.00 97.94 109 ASP A C 1
ATOM 822 O O . ASP A 1 109 ? -1.969 -6.659 5.856 1.00 97.94 109 ASP A O 1
ATOM 826 N N . LEU A 1 110 ? -1.130 -7.911 7.508 1.00 97.44 110 LEU A N 1
ATOM 827 C CA . LEU A 1 110 ? -0.229 -8.667 6.637 1.00 97.44 110 LEU A CA 1
ATOM 828 C C . LEU A 1 110 ? -0.977 -9.365 5.489 1.00 97.44 110 LEU A C 1
ATOM 830 O O . LEU A 1 110 ? -0.534 -9.317 4.341 1.00 97.44 110 LEU A O 1
ATOM 834 N N . ALA A 1 111 ? -2.121 -9.996 5.773 1.00 98.38 111 ALA A N 1
ATOM 835 C CA . ALA A 1 111 ? -2.927 -10.656 4.747 1.00 98.38 111 ALA A CA 1
ATOM 836 C C . ALA A 1 111 ? -3.454 -9.667 3.695 1.00 98.38 111 ALA A C 1
ATOM 838 O O . ALA A 1 111 ? -3.500 -10.003 2.511 1.00 98.38 111 ALA A O 1
ATOM 839 N N . TRP A 1 112 ? -3.826 -8.451 4.111 1.00 98.69 112 TRP A N 1
ATOM 840 C CA . TRP A 1 112 ? -4.217 -7.379 3.200 1.00 98.69 112 TRP A CA 1
ATOM 841 C C . TRP A 1 112 ? -3.063 -7.000 2.270 1.00 98.69 112 TRP A C 1
ATOM 843 O O . TRP A 1 112 ? -3.232 -7.033 1.050 1.00 98.69 112 TRP A O 1
ATOM 853 N N . HIS A 1 113 ? -1.880 -6.716 2.818 1.00 98.56 113 HIS A N 1
ATOM 854 C CA . HIS A 1 113 ? -0.723 -6.308 2.017 1.00 98.56 113 HIS A CA 1
ATOM 855 C C . HIS A 1 113 ? -0.276 -7.400 1.045 1.00 98.56 113 HIS A C 1
ATOM 857 O O . HIS A 1 113 ? -0.079 -7.130 -0.138 1.00 98.56 113 HIS A O 1
ATOM 863 N N . MET A 1 114 ? -0.199 -8.658 1.494 1.00 98.19 114 MET A N 1
ATOM 864 C CA . MET A 1 114 ? 0.100 -9.794 0.609 1.00 98.19 114 MET A CA 1
ATOM 865 C C . MET A 1 114 ? -0.938 -9.932 -0.513 1.00 98.19 114 MET A C 1
ATOM 867 O O . MET A 1 114 ? -0.574 -10.143 -1.671 1.00 98.19 114 MET A O 1
ATOM 871 N N . GLY A 1 115 ? -2.221 -9.759 -0.183 1.00 98.19 115 GLY A N 1
ATOM 872 C CA . GLY A 1 115 ? -3.316 -9.800 -1.150 1.00 98.19 115 GLY A CA 1
ATOM 873 C C . GLY A 1 115 ? -3.210 -8.730 -2.238 1.00 98.19 115 GLY A C 1
ATOM 874 O O . GLY A 1 115 ? -3.533 -9.020 -3.387 1.00 98.19 115 GLY A O 1
ATOM 875 N N . TRP A 1 116 ? -2.718 -7.531 -1.911 1.00 98.69 116 TRP A N 1
ATOM 876 C CA . TRP A 1 116 ? -2.564 -6.415 -2.856 1.00 98.69 116 TRP A CA 1
ATOM 877 C C . TRP A 1 116 ? -1.214 -6.376 -3.582 1.00 98.69 116 TRP A C 1
ATOM 879 O O . TRP A 1 116 ? -1.143 -5.896 -4.717 1.00 98.69 116 TRP A O 1
ATOM 889 N N . MET A 1 117 ? -0.163 -6.966 -3.011 1.00 98.62 117 MET A N 1
ATOM 890 C CA . MET A 1 117 ? 1.112 -7.137 -3.712 1.00 98.62 117 MET A CA 1
ATOM 891 C C . MET A 1 117 ? 0.996 -8.083 -4.914 1.00 98.62 117 MET A C 1
ATOM 893 O O . MET A 1 117 ? 1.733 -7.921 -5.887 1.00 98.62 117 MET A O 1
ATOM 897 N N . LEU A 1 118 ? 0.062 -9.042 -4.894 1.00 98.56 118 LEU A N 1
ATOM 898 C CA . LEU A 1 118 ? -0.190 -9.928 -6.034 1.00 98.56 118 LEU A CA 1
ATOM 899 C C . LEU A 1 118 ? -0.673 -9.162 -7.283 1.00 98.56 118 LEU A C 1
ATOM 901 O O . LEU A 1 118 ? 0.023 -9.219 -8.298 1.00 98.56 118 LEU A O 1
ATOM 905 N N . PRO A 1 119 ? -1.807 -8.431 -7.265 1.00 98.56 119 PRO A N 1
ATOM 906 C CA . PRO A 1 119 ? -2.232 -7.655 -8.423 1.00 98.56 119 PRO A CA 1
ATOM 907 C C . PRO A 1 119 ? -1.228 -6.557 -8.788 1.00 98.56 119 PRO A C 1
ATOM 909 O O . PRO A 1 119 ? -1.037 -6.315 -9.976 1.00 98.56 119 PRO A O 1
ATOM 912 N N . ALA A 1 120 ? -0.516 -5.958 -7.824 1.00 98.81 120 ALA A N 1
ATOM 913 C CA . ALA A 1 120 ? 0.588 -5.046 -8.130 1.00 98.81 120 ALA A CA 1
ATOM 914 C C . ALA A 1 120 ? 1.678 -5.735 -8.970 1.00 98.81 120 ALA A C 1
ATOM 916 O O . ALA A 1 120 ? 2.066 -5.217 -10.014 1.00 98.81 120 ALA A O 1
ATOM 917 N N . ALA A 1 121 ? 2.120 -6.936 -8.586 1.00 98.69 121 ALA A N 1
ATOM 918 C CA . ALA A 1 121 ? 3.095 -7.703 -9.360 1.00 98.69 121 ALA A CA 1
ATOM 919 C C . ALA A 1 121 ? 2.579 -8.077 -10.761 1.00 98.69 121 ALA A C 1
ATOM 921 O O . ALA A 1 121 ? 3.344 -8.024 -11.727 1.00 98.69 121 ALA A O 1
ATOM 922 N N . LEU A 1 122 ? 1.291 -8.419 -10.886 1.00 98.62 122 LEU A N 1
ATOM 923 C CA . LEU A 1 122 ? 0.657 -8.701 -12.177 1.00 98.62 122 LEU A CA 1
ATOM 924 C C . LEU A 1 122 ? 0.637 -7.464 -13.082 1.00 98.62 122 LEU A C 1
ATOM 926 O O . LEU A 1 122 ? 0.963 -7.582 -14.257 1.00 98.62 122 LEU A O 1
ATOM 930 N N . ILE A 1 123 ? 0.329 -6.283 -12.538 1.00 98.81 123 ILE A N 1
ATOM 931 C CA . ILE A 1 123 ? 0.361 -5.012 -13.279 1.00 98.81 123 ILE A CA 1
ATOM 932 C C . ILE A 1 123 ? 1.766 -4.734 -13.820 1.00 98.81 123 ILE A C 1
ATOM 934 O O . ILE A 1 123 ? 1.900 -4.410 -14.996 1.00 98.81 123 ILE A O 1
ATOM 938 N N . ILE A 1 124 ? 2.805 -4.899 -12.992 1.00 98.62 124 ILE A N 1
ATOM 939 C CA . ILE A 1 124 ? 4.207 -4.670 -13.396 1.00 98.62 124 ILE A CA 1
ATOM 940 C C . ILE A 1 124 ? 4.632 -5.634 -14.514 1.00 98.62 124 ILE A C 1
ATOM 942 O O . ILE A 1 124 ? 5.407 -5.259 -15.390 1.00 98.62 124 ILE A O 1
ATOM 946 N N . SER A 1 125 ? 4.121 -6.867 -14.485 1.00 97.94 125 SER A N 1
ATOM 947 C CA . SER A 1 125 ? 4.498 -7.934 -15.423 1.00 97.94 125 SER A CA 1
ATOM 948 C C . SER A 1 125 ? 3.721 -7.906 -16.744 1.00 97.94 125 SER A C 1
ATOM 950 O O . SER A 1 125 ? 4.063 -8.650 -17.659 1.00 97.94 125 SER A O 1
ATOM 952 N N . ALA A 1 126 ? 2.643 -7.127 -16.831 1.00 97.50 126 ALA A N 1
ATOM 953 C CA . ALA A 1 126 ? 1.699 -7.190 -17.938 1.00 97.50 126 ALA A CA 1
ATOM 954 C C . ALA A 1 126 ? 2.021 -6.216 -19.083 1.00 97.50 126 ALA A C 1
ATOM 956 O O . ALA A 1 126 ? 2.695 -5.195 -18.918 1.00 97.50 126 ALA A O 1
ATOM 957 N N . ASP A 1 127 ? 1.432 -6.483 -20.249 1.00 97.88 127 ASP A N 1
ATOM 958 C CA . ASP A 1 127 ? 1.314 -5.483 -21.307 1.00 97.88 127 ASP A CA 1
ATOM 959 C C . ASP A 1 127 ? 0.469 -4.287 -20.844 1.00 97.88 127 ASP A C 1
ATOM 961 O O . ASP A 1 127 ? -0.335 -4.378 -19.911 1.00 97.88 127 ASP A O 1
ATOM 965 N N . LEU A 1 128 ? 0.618 -3.152 -21.530 1.00 97.81 128 LEU A N 1
ATOM 966 C CA . LEU A 1 128 ? 0.009 -1.887 -21.113 1.00 97.81 128 LEU A CA 1
ATOM 967 C C . LEU A 1 128 ? -1.519 -1.972 -20.958 1.00 97.81 128 LEU A C 1
ATOM 969 O O . LEU A 1 128 ? -2.064 -1.456 -19.985 1.00 97.81 128 LEU A O 1
ATOM 973 N N . VAL A 1 129 ? -2.222 -2.625 -21.889 1.00 98.25 129 VAL A N 1
ATOM 974 C CA . VAL A 1 129 ? -3.694 -2.701 -21.853 1.00 98.25 129 VAL A CA 1
ATOM 975 C C . VAL A 1 129 ? -4.190 -3.524 -20.651 1.00 98.25 129 VAL A C 1
ATOM 977 O O . VAL A 1 129 ? -4.972 -2.981 -19.864 1.00 98.25 129 VAL A O 1
ATOM 980 N N . PRO A 1 130 ? -3.727 -4.773 -20.420 1.00 98.38 130 PRO A N 1
ATOM 981 C CA . PRO A 1 130 ? -4.059 -5.493 -19.192 1.00 98.38 130 PRO A CA 1
ATOM 982 C C . PRO A 1 130 ? -3.601 -4.772 -17.916 1.00 98.38 130 PRO A C 1
ATOM 984 O O . PRO A 1 130 ? -4.337 -4.780 -16.934 1.00 98.38 130 PRO A O 1
ATOM 987 N N . ALA A 1 131 ? -2.443 -4.100 -17.918 1.00 98.50 131 ALA A N 1
ATOM 988 C CA . ALA A 1 131 ? -1.958 -3.332 -16.767 1.00 98.50 131 ALA A CA 1
ATOM 989 C C . ALA A 1 131 ? -2.912 -2.185 -16.385 1.00 98.50 131 ALA A C 1
ATOM 991 O O . ALA A 1 131 ? -3.218 -1.996 -15.204 1.00 98.50 131 ALA A O 1
ATOM 992 N N . LEU A 1 132 ? -3.430 -1.448 -17.373 1.00 98.56 132 LEU A N 1
ATOM 993 C CA . LEU A 1 132 ? -4.432 -0.399 -17.164 1.00 98.56 132 LEU A CA 1
ATOM 994 C C . LEU A 1 132 ? -5.766 -0.978 -16.676 1.00 98.56 132 LEU A C 1
ATOM 996 O O . LEU A 1 132 ? -6.352 -0.447 -15.732 1.00 98.56 132 LEU A O 1
ATOM 1000 N N . ALA A 1 133 ? -6.225 -2.084 -17.268 1.00 98.50 133 ALA A N 1
ATOM 1001 C CA . ALA A 1 133 ? -7.456 -2.753 -16.850 1.00 98.50 133 ALA A CA 1
ATOM 1002 C C . ALA A 1 133 ? -7.370 -3.261 -15.399 1.00 98.50 133 ALA A C 1
ATOM 1004 O O . ALA A 1 133 ? -8.273 -3.013 -14.599 1.00 98.50 133 ALA A O 1
ATOM 1005 N N . LEU A 1 134 ? -6.256 -3.907 -15.035 1.00 98.62 134 LEU A N 1
ATOM 1006 C CA . LEU A 1 134 ? -5.989 -4.371 -13.674 1.00 98.62 134 LEU A CA 1
ATOM 1007 C C . LEU A 1 134 ? -5.896 -3.203 -12.689 1.00 98.62 134 LEU A C 1
ATOM 1009 O O . LEU A 1 134 ? -6.457 -3.287 -11.599 1.00 98.62 134 LEU A O 1
ATOM 1013 N N . SER A 1 135 ? -5.254 -2.098 -13.076 1.00 98.62 135 SER A N 1
ATOM 1014 C CA . SER A 1 135 ? -5.170 -0.883 -12.256 1.00 98.62 135 SER A CA 1
ATOM 1015 C C . SER A 1 135 ? -6.554 -0.268 -12.008 1.00 98.62 135 SER A C 1
ATOM 1017 O O . SER A 1 135 ? -6.880 0.086 -10.874 1.00 98.62 135 SER A O 1
ATOM 1019 N N . GLY A 1 136 ? -7.406 -0.205 -13.039 1.00 98.50 136 GLY A N 1
ATOM 1020 C CA . GLY A 1 136 ? -8.801 0.227 -12.917 1.00 98.50 136 GLY A CA 1
ATOM 1021 C C . GLY A 1 136 ? -9.620 -0.679 -11.993 1.00 98.50 136 GLY A C 1
ATOM 1022 O O . GLY A 1 136 ? -10.318 -0.187 -11.107 1.00 98.50 136 GLY A O 1
ATOM 1023 N N . LEU A 1 137 ? -9.483 -2.002 -12.135 1.00 98.69 137 LEU A N 1
ATOM 1024 C CA . LEU A 1 137 ? -10.130 -2.972 -11.248 1.00 98.69 137 LEU A CA 1
ATOM 1025 C C . LEU A 1 137 ? -9.665 -2.808 -9.793 1.00 98.69 137 LEU A C 1
ATOM 1027 O O . LEU A 1 137 ? -10.490 -2.785 -8.883 1.00 98.69 137 LEU A O 1
ATOM 1031 N N . CYS A 1 138 ? -8.361 -2.637 -9.573 1.00 98.75 138 CYS A N 1
ATOM 1032 C CA . CYS A 1 138 ? -7.784 -2.398 -8.251 1.00 98.75 138 CYS A CA 1
ATOM 1033 C C . CYS A 1 138 ? -8.359 -1.138 -7.597 1.00 98.75 138 CYS A C 1
ATOM 1035 O O . CYS A 1 138 ? -8.730 -1.168 -6.425 1.00 98.75 138 CYS A O 1
ATOM 1037 N N . LEU A 1 139 ? -8.503 -0.048 -8.356 1.00 98.62 139 LEU A N 1
ATOM 1038 C CA . LEU A 1 139 ? -9.131 1.174 -7.859 1.00 98.62 139 LEU A CA 1
ATOM 1039 C C . LEU A 1 139 ? -10.583 0.927 -7.425 1.00 98.62 139 LEU A C 1
ATOM 1041 O O . LEU A 1 139 ? -10.972 1.334 -6.332 1.00 98.62 139 LEU A O 1
ATOM 1045 N N . VAL A 1 140 ? -11.374 0.223 -8.241 1.00 98.75 140 VAL A N 1
ATOM 1046 C CA . VAL A 1 140 ? -12.766 -0.122 -7.905 1.00 98.75 140 VAL A CA 1
ATOM 1047 C C . VAL A 1 140 ? -12.835 -0.977 -6.638 1.00 98.75 140 VAL A C 1
ATOM 1049 O O . VAL A 1 140 ? -13.635 -0.687 -5.747 1.00 98.75 140 VAL A O 1
ATOM 1052 N N . LEU A 1 141 ? -11.979 -1.994 -6.517 1.00 98.75 141 LEU A N 1
ATOM 1053 C CA . LEU A 1 141 ? -11.927 -2.871 -5.345 1.00 98.75 141 LEU A CA 1
ATOM 1054 C C . LEU A 1 141 ? -11.511 -2.120 -4.074 1.00 98.75 141 LEU A C 1
ATOM 1056 O O . LEU A 1 141 ? -12.101 -2.341 -3.016 1.00 98.75 141 LEU A O 1
ATOM 1060 N N . LEU A 1 142 ? -10.548 -1.198 -4.166 1.00 98.69 142 LEU A N 1
ATOM 1061 C CA . LEU A 1 142 ? -10.131 -0.373 -3.032 1.00 98.69 142 LEU A CA 1
ATOM 1062 C C . LEU A 1 142 ? -11.250 0.580 -2.588 1.00 98.69 142 LEU A C 1
ATOM 1064 O O . LEU A 1 142 ? -11.506 0.720 -1.392 1.00 98.69 142 LEU A O 1
ATOM 1068 N N . LEU A 1 143 ? -11.956 1.201 -3.539 1.00 98.62 143 LEU A N 1
ATOM 1069 C CA . LEU A 1 143 ? -13.116 2.047 -3.244 1.00 98.62 143 LEU A CA 1
ATOM 1070 C C . LEU A 1 143 ? -14.243 1.242 -2.591 1.00 98.62 143 LEU A C 1
ATOM 1072 O O . LEU A 1 143 ? -14.826 1.699 -1.608 1.00 98.62 143 LEU A O 1
ATOM 1076 N N . LEU A 1 144 ? -14.520 0.034 -3.087 1.00 98.62 144 LEU A N 1
ATOM 1077 C CA . LEU A 1 144 ? -15.491 -0.871 -2.480 1.00 98.62 144 LEU A CA 1
ATOM 1078 C C . LEU A 1 144 ? -15.084 -1.235 -1.046 1.00 98.62 144 LEU A C 1
ATOM 1080 O O . LEU A 1 144 ? -15.909 -1.136 -0.140 1.00 98.62 144 LEU A O 1
ATOM 1084 N N . ALA A 1 145 ? -13.817 -1.584 -0.813 1.00 98.56 145 ALA A N 1
ATOM 1085 C CA . ALA A 1 145 ? -13.306 -1.868 0.525 1.00 98.56 145 ALA A CA 1
ATOM 1086 C C . ALA A 1 145 ? -13.446 -0.663 1.473 1.00 98.56 145 ALA A C 1
ATOM 1088 O O . ALA A 1 145 ? -13.842 -0.837 2.628 1.00 98.56 145 ALA A O 1
ATOM 1089 N N . ASP A 1 146 ? -13.201 0.563 0.992 1.00 98.56 146 ASP A N 1
ATOM 1090 C CA . ASP A 1 146 ? -13.425 1.788 1.769 1.00 98.56 146 ASP A CA 1
ATOM 1091 C C . ASP A 1 146 ? -14.905 1.972 2.142 1.00 98.56 146 ASP A C 1
ATOM 1093 O O . ASP A 1 146 ? -15.215 2.272 3.298 1.00 98.56 146 ASP A O 1
ATOM 1097 N N . GLN A 1 147 ? -15.833 1.739 1.207 1.00 98.50 147 GLN A N 1
ATOM 1098 C CA . GLN A 1 147 ? -17.272 1.810 1.494 1.00 98.50 147 GLN A CA 1
ATOM 1099 C C . GLN A 1 147 ? -17.707 0.742 2.502 1.00 98.50 147 GLN A C 1
ATOM 1101 O O . GLN A 1 147 ? -18.384 1.058 3.482 1.00 98.50 147 GLN A O 1
ATOM 1106 N N . LEU A 1 148 ? -17.271 -0.505 2.316 1.00 98.38 148 LEU A N 1
ATOM 1107 C CA . LEU A 1 148 ? -17.559 -1.612 3.230 1.00 98.38 148 LEU A CA 1
ATOM 1108 C C . LEU A 1 148 ? -17.008 -1.336 4.637 1.00 98.38 148 LEU A C 1
ATOM 1110 O O . LEU A 1 148 ? -17.705 -1.523 5.633 1.00 98.38 148 LEU A O 1
ATOM 1114 N N . SER A 1 149 ? -15.796 -0.790 4.735 1.00 98.25 149 SER A N 1
ATOM 1115 C CA . SER A 1 149 ? -15.226 -0.362 6.013 1.00 98.25 149 SER A CA 1
ATOM 1116 C C . SER A 1 149 ? -16.073 0.708 6.714 1.00 98.25 149 SER A C 1
ATOM 1118 O O . SER A 1 149 ? -16.332 0.622 7.919 1.00 98.25 149 SER A O 1
ATOM 1120 N N . ARG A 1 150 ? -16.557 1.712 5.969 1.00 97.56 150 ARG A N 1
ATOM 1121 C CA . ARG A 1 150 ? -17.450 2.754 6.506 1.00 97.56 150 ARG A CA 1
ATOM 1122 C C . ARG A 1 150 ? -18.780 2.179 6.981 1.00 97.56 150 ARG A C 1
ATOM 1124 O O . ARG A 1 150 ? -19.270 2.607 8.026 1.00 97.56 150 ARG A O 1
ATOM 1131 N N . LEU A 1 151 ? -19.347 1.215 6.253 1.00 97.25 151 LEU A N 1
ATOM 1132 C CA . LEU A 1 151 ? -20.556 0.501 6.670 1.00 97.25 151 LEU A CA 1
ATOM 1133 C C . LEU A 1 151 ? -20.330 -0.260 7.979 1.00 97.25 151 LEU A C 1
ATOM 1135 O O . LEU A 1 151 ? -21.143 -0.126 8.891 1.00 97.25 151 LEU A O 1
ATOM 1139 N N . GLY A 1 152 ? -19.198 -0.956 8.119 1.00 96.75 152 GLY A N 1
ATOM 1140 C CA . GLY A 1 152 ? -18.836 -1.637 9.363 1.00 96.75 152 GLY A CA 1
ATOM 1141 C C . GLY A 1 152 ? -18.793 -0.696 10.569 1.00 96.75 152 GLY A C 1
ATOM 1142 O O . GLY A 1 152 ? -19.380 -0.995 11.606 1.00 96.75 152 GLY A O 1
ATOM 1143 N N . TRP A 1 153 ? -18.208 0.498 10.420 1.00 94.38 153 TRP A N 1
ATOM 1144 C CA . TRP A 1 153 ? -18.233 1.523 11.475 1.00 94.38 153 TRP A CA 1
ATOM 1145 C C . TRP A 1 153 ? -19.617 2.100 11.762 1.00 94.38 153 TRP A C 1
ATOM 1147 O O . TRP A 1 153 ? -19.902 2.506 12.891 1.00 94.38 153 TRP A O 1
ATOM 1157 N N . ASN A 1 154 ? -20.465 2.223 10.745 1.00 93.38 154 ASN A N 1
ATOM 1158 C CA . ASN A 1 154 ? -21.829 2.699 10.938 1.00 93.38 154 ASN A CA 1
ATOM 1159 C C . ASN A 1 154 ? -22.646 1.692 11.745 1.00 93.38 154 ASN A C 1
ATOM 1161 O O . ASN A 1 154 ? -23.413 2.114 12.605 1.00 93.38 154 ASN A O 1
ATOM 1165 N N . GLU A 1 155 ? -22.449 0.397 11.506 1.00 90.12 155 GLU A N 1
ATOM 1166 C CA . GLU A 1 155 ? -23.108 -0.662 12.268 1.00 90.12 155 GLU A CA 1
ATOM 1167 C C . GLU A 1 155 ? -22.605 -0.711 13.714 1.00 90.12 155 GLU A C 1
ATOM 1169 O O . GLU A 1 155 ? -23.408 -0.682 14.644 1.00 90.12 155 GLU A O 1
ATOM 1174 N N . ALA A 1 156 ? -21.283 -0.643 13.910 1.00 88.75 156 ALA A N 1
ATOM 1175 C CA . ALA A 1 156 ? -20.662 -0.594 15.235 1.00 88.75 156 ALA A CA 1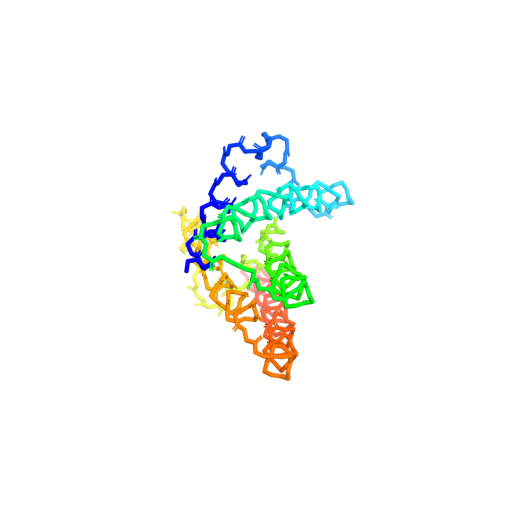
ATOM 1176 C C . ALA A 1 156 ? -21.209 0.551 16.107 1.00 88.75 156 ALA A C 1
ATOM 1178 O O . ALA A 1 156 ? -21.450 0.385 17.295 1.00 88.75 156 ALA A O 1
ATOM 1179 N N . ARG A 1 157 ? -21.442 1.729 15.516 1.00 89.12 157 ARG A N 1
ATOM 1180 C CA . ARG A 1 157 ? -22.002 2.880 16.245 1.00 89.12 157 ARG A CA 1
ATOM 1181 C C . ARG A 1 157 ? -23.483 2.724 16.582 1.00 89.12 157 ARG A C 1
ATOM 1183 O O . ARG A 1 157 ? -23.944 3.301 17.561 1.00 89.12 157 ARG A O 1
ATOM 1190 N N . ARG A 1 158 ? -24.248 1.983 15.775 1.00 87.62 158 ARG A N 1
ATOM 1191 C CA . ARG A 1 158 ? -25.672 1.728 16.050 1.00 87.62 158 ARG A CA 1
ATOM 1192 C C . ARG A 1 158 ? -25.845 0.723 17.180 1.00 87.62 158 ARG A C 1
ATOM 1194 O O . ARG A 1 158 ? -26.744 0.910 17.995 1.00 87.62 158 ARG A O 1
ATOM 1201 N N . SER A 1 159 ? -25.003 -0.309 17.241 1.00 82.94 159 SER A N 1
ATOM 1202 C CA . SER A 1 159 ? -25.067 -1.315 18.304 1.00 82.94 159 SER A CA 1
ATOM 1203 C C . SER A 1 159 ? -24.735 -0.721 19.675 1.00 82.94 159 SER A C 1
ATOM 1205 O O . SER A 1 159 ? -25.453 -1.002 20.627 1.00 82.94 159 SER A O 1
ATOM 1207 N N . THR A 1 160 ? -23.753 0.183 19.766 1.00 77.69 160 THR A N 1
ATOM 1208 C CA . THR A 1 160 ? -23.384 0.860 21.027 1.00 77.69 160 THR A CA 1
ATOM 1209 C C . THR A 1 160 ? -24.448 1.811 21.576 1.00 77.69 160 THR A C 1
ATOM 1211 O O . THR A 1 160 ? -24.434 2.114 22.758 1.00 77.69 160 THR A O 1
ATOM 1214 N N . VAL A 1 161 ? -25.346 2.334 20.734 1.00 73.56 161 VAL A N 1
ATOM 1215 C CA . VAL A 1 161 ? -26.436 3.235 21.173 1.00 73.56 161 VAL A CA 1
ATOM 1216 C C . VAL A 1 161 ? -27.650 2.447 21.682 1.00 73.56 161 VAL A C 1
ATOM 1218 O O . VAL A 1 161 ? -28.506 3.003 22.363 1.00 73.56 161 VAL A O 1
ATOM 1221 N N . ARG A 1 162 ? -27.755 1.160 21.330 1.00 65.69 162 ARG A N 1
ATOM 1222 C CA . ARG A 1 162 ? -28.885 0.291 21.697 1.00 65.69 162 ARG A CA 1
ATOM 1223 C C . ARG A 1 162 ? -28.637 -0.553 22.955 1.00 65.69 162 ARG A C 1
ATOM 1225 O O . ARG A 1 162 ? -29.576 -1.210 23.396 1.00 65.69 162 ARG A O 1
ATOM 1232 N N . SER A 1 163 ? -27.410 -0.568 23.476 1.00 60.50 163 SER A N 1
ATOM 1233 C CA . SER A 1 163 ? -26.991 -1.244 24.715 1.00 60.50 163 SER A CA 1
ATOM 1234 C C . SER A 1 163 ? -27.013 -0.293 25.901 1.00 60.50 163 SER A C 1
ATOM 1236 O O . SER A 1 163 ? -27.471 -0.719 26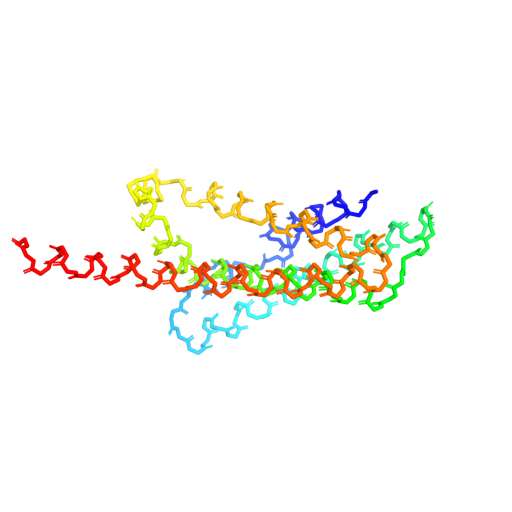.979 1.00 60.50 163 SER A O 1
#